Protein AF-A0A367HU15-F1 (afdb_monomer_lite)

pLDDT: mean 87.18, std 16.34, range [40.97, 97.69]

Structure (mmCIF, N/CA/C/O backbone):
data_AF-A0A367HU15-F1
#
_entry.id   AF-A0A367HU15-F1
#
loop_
_atom_site.group_PDB
_atom_site.id
_atom_site.type_symbol
_atom_site.label_atom_id
_atom_site.label_alt_id
_atom_site.label_comp_id
_atom_site.label_asym_id
_atom_site.label_entity_id
_atom_site.label_seq_id
_atom_site.pdbx_PDB_ins_code
_atom_site.Cartn_x
_atom_site.Cartn_y
_atom_site.Cartn_z
_atom_site.occupancy
_atom_site.B_iso_or_equiv
_atom_site.auth_seq_id
_atom_site.auth_comp_id
_atom_site.auth_asym_id
_atom_site.auth_atom_id
_atom_site.pdbx_PDB_model_num
ATOM 1 N N . MET A 1 1 ? -1.249 -12.941 -17.631 1.00 47.09 1 MET A N 1
ATOM 2 C CA . MET A 1 1 ? -0.760 -11.545 -17.552 1.00 47.09 1 MET A CA 1
ATOM 3 C C . MET A 1 1 ? -1.129 -11.017 -16.173 1.00 47.09 1 MET A C 1
ATOM 5 O O . MET A 1 1 ? -2.292 -11.127 -15.808 1.00 47.09 1 MET A O 1
ATOM 9 N N . ALA A 1 2 ? -0.168 -10.569 -15.360 1.00 67.75 2 ALA A N 1
ATOM 10 C CA . ALA A 1 2 ? -0.468 -10.053 -14.021 1.00 67.75 2 ALA A CA 1
ATOM 11 C C . ALA A 1 2 ? -1.218 -8.715 -14.137 1.00 67.75 2 ALA A C 1
ATOM 13 O O . ALA A 1 2 ? -0.802 -7.868 -14.923 1.00 67.75 2 ALA A O 1
ATOM 14 N N . ARG A 1 3 ? -2.289 -8.520 -13.353 1.00 79.25 3 ARG A N 1
ATOM 15 C CA . ARG A 1 3 ? -3.170 -7.329 -13.378 1.00 79.25 3 ARG A CA 1
ATOM 16 C C . ARG A 1 3 ? -2.418 -5.987 -13.330 1.00 79.25 3 ARG A C 1
ATOM 18 O O . ARG A 1 3 ? -2.930 -4.999 -13.835 1.00 79.25 3 ARG A O 1
ATOM 25 N N . TRP A 1 4 ? -1.225 -5.972 -12.740 1.00 84.00 4 TRP A N 1
ATOM 26 C CA . TRP A 1 4 ? -0.405 -4.777 -12.531 1.00 84.00 4 TRP A CA 1
ATOM 27 C C . TRP A 1 4 ? 0.922 -4.788 -13.307 1.00 84.00 4 TRP A C 1
ATOM 29 O O . TRP A 1 4 ? 1.645 -3.797 -13.300 1.00 84.00 4 TRP A O 1
ATOM 39 N N . GLY A 1 5 ? 1.275 -5.891 -13.979 1.00 88.75 5 GLY A N 1
ATOM 40 C CA . GLY A 1 5 ? 2.598 -6.047 -14.596 1.00 88.75 5 GLY A CA 1
ATOM 41 C C . GLY A 1 5 ? 3.731 -5.758 -13.600 1.00 88.75 5 GLY A C 1
ATOM 42 O O . GLY A 1 5 ? 3.789 -6.373 -12.539 1.00 88.75 5 GLY A O 1
ATOM 43 N N . THR A 1 6 ? 4.601 -4.805 -13.943 1.00 90.56 6 THR A N 1
ATOM 44 C CA . THR A 1 6 ? 5.701 -4.283 -13.106 1.00 90.56 6 THR A CA 1
ATOM 45 C C . THR A 1 6 ? 5.406 -2.884 -12.547 1.00 90.56 6 THR A C 1
ATOM 47 O O . THR A 1 6 ? 6.327 -2.132 -12.225 1.00 90.56 6 THR A O 1
ATOM 50 N N . ARG A 1 7 ? 4.128 -2.495 -12.478 1.00 95.06 7 ARG A N 1
ATOM 51 C CA . ARG A 1 7 ? 3.694 -1.148 -12.091 1.00 95.06 7 ARG A CA 1
ATOM 52 C C . ARG A 1 7 ? 3.106 -1.116 -10.685 1.00 95.06 7 ARG A C 1
ATOM 54 O O . ARG A 1 7 ? 2.504 -2.078 -10.213 1.00 95.06 7 ARG A O 1
ATOM 61 N N . CYS A 1 8 ? 3.294 0.022 -10.032 1.00 95.50 8 CYS A N 1
ATOM 62 C CA . CYS A 1 8 ? 2.718 0.388 -8.753 1.00 95.50 8 CYS A CA 1
ATOM 63 C C . CYS A 1 8 ? 1.199 0.466 -8.888 1.00 95.50 8 CYS A C 1
ATOM 65 O O . CYS A 1 8 ? 0.686 1.197 -9.731 1.00 95.50 8 CYS A O 1
ATOM 67 N N . ALA A 1 9 ? 0.484 -0.216 -7.999 1.00 95.19 9 ALA A N 1
ATOM 68 C CA . ALA A 1 9 ? -0.972 -0.246 -7.988 1.00 95.19 9 ALA A CA 1
ATOM 69 C C . ALA A 1 9 ? -1.631 1.098 -7.623 1.00 95.19 9 ALA A C 1
ATOM 71 O O . ALA A 1 9 ? -2.852 1.218 -7.710 1.00 95.19 9 ALA A O 1
ATOM 72 N N . TYR A 1 10 ? -0.843 2.087 -7.183 1.00 93.88 10 TYR A N 1
ATOM 73 C CA . TYR A 1 10 ? -1.334 3.386 -6.715 1.00 93.88 10 TYR A CA 1
ATOM 74 C C . TYR A 1 10 ? -1.078 4.540 -7.689 1.00 93.88 10 TYR A C 1
ATOM 76 O O . TYR A 1 10 ? -1.882 5.463 -7.738 1.00 93.88 10 TYR A O 1
ATOM 84 N N . CYS A 1 11 ? 0.042 4.524 -8.419 1.00 93.50 11 CYS A N 1
ATOM 85 C CA . CYS A 1 11 ? 0.466 5.646 -9.269 1.00 93.50 11 CYS A CA 1
ATOM 86 C C . CYS A 1 11 ? 1.090 5.229 -10.610 1.00 93.50 11 CYS A C 1
ATOM 88 O O . CYS A 1 11 ? 1.671 6.065 -11.293 1.00 93.50 11 CYS A O 1
ATOM 90 N N . ASP A 1 12 ? 1.047 3.940 -10.961 1.00 93.69 12 ASP A N 1
ATOM 91 C CA . ASP A 1 12 ? 1.581 3.368 -12.208 1.00 93.69 12 ASP A CA 1
ATOM 92 C C . ASP A 1 12 ? 3.099 3.498 -12.462 1.00 93.69 12 ASP A C 1
ATOM 94 O O . ASP A 1 12 ? 3.602 2.981 -13.471 1.00 93.69 12 ASP A O 1
ATOM 98 N N . ALA A 1 13 ? 3.853 4.108 -11.539 1.00 94.31 13 ALA A N 1
ATOM 99 C CA . ALA A 1 13 ? 5.319 4.099 -11.523 1.00 94.31 13 ALA A CA 1
ATOM 100 C C . ALA A 1 13 ? 5.878 2.665 -11.380 1.00 94.31 13 ALA A C 1
ATOM 102 O O . ALA A 1 13 ? 5.143 1.772 -10.962 1.00 94.31 13 ALA A O 1
ATOM 103 N N . PRO A 1 14 ? 7.161 2.399 -11.684 1.00 96.12 14 PRO A N 1
ATOM 104 C CA . PRO A 1 14 ? 7.754 1.077 -11.475 1.00 96.12 14 PRO A CA 1
ATOM 105 C C . PRO A 1 14 ? 7.589 0.588 -10.029 1.00 96.12 14 PRO A C 1
ATOM 107 O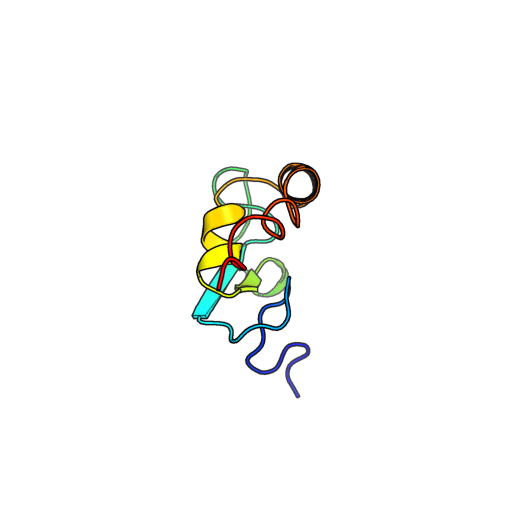 O . PRO A 1 14 ? 7.834 1.333 -9.082 1.00 96.12 14 PRO A O 1
ATOM 110 N N . ALA A 1 15 ? 7.132 -0.651 -9.858 1.00 95.94 15 ALA A N 1
ATOM 111 C CA . ALA A 1 15 ? 6.984 -1.258 -8.542 1.00 95.94 15 ALA A CA 1
ATOM 112 C C . ALA A 1 15 ? 8.316 -1.814 -8.026 1.00 95.94 15 ALA A C 1
ATOM 114 O O . ALA A 1 15 ? 9.065 -2.444 -8.770 1.00 95.94 15 ALA A O 1
ATOM 115 N N . GLU A 1 16 ? 8.558 -1.627 -6.732 1.00 96.44 16 GLU A N 1
ATOM 116 C CA . GLU A 1 16 ? 9.798 -2.014 -6.042 1.00 96.44 16 GLU A CA 1
ATOM 117 C C . GLU A 1 16 ? 9.517 -2.849 -4.783 1.00 96.44 16 GLU A C 1
ATOM 119 O O . GLU A 1 16 ? 10.370 -3.603 -4.320 1.00 96.44 16 GLU A O 1
ATOM 124 N N . HIS A 1 17 ? 8.303 -2.739 -4.235 1.00 95.75 17 HIS A N 1
ATOM 125 C CA . HIS A 1 17 ? 7.895 -3.360 -2.981 1.00 95.75 17 HIS A CA 1
ATOM 126 C C . HIS A 1 17 ? 6.514 -4.010 -3.089 1.00 95.75 17 HIS A C 1
ATOM 128 O O . HIS A 1 17 ? 5.741 -3.737 -4.010 1.00 95.75 17 HIS A O 1
ATOM 134 N N . LEU A 1 18 ? 6.193 -4.844 -2.100 1.00 95.69 18 LEU A N 1
ATOM 135 C CA . LEU A 1 18 ? 4.844 -5.338 -1.848 1.00 95.69 18 LEU A CA 1
ATOM 136 C C . LEU A 1 18 ? 4.268 -4.584 -0.646 1.00 95.69 18 LEU A C 1
ATOM 138 O O . LEU A 1 18 ? 4.835 -4.647 0.442 1.00 95.69 18 LEU A O 1
ATOM 142 N N . ASP A 1 19 ? 3.154 -3.884 -0.843 1.00 96.38 19 ASP A N 1
ATOM 143 C CA . ASP A 1 19 ? 2.428 -3.178 0.213 1.00 96.38 19 ASP A CA 1
ATOM 144 C C . ASP A 1 19 ? 1.191 -3.969 0.647 1.00 96.38 19 ASP A C 1
ATOM 146 O O . ASP A 1 19 ? 0.441 -4.483 -0.187 1.00 96.38 19 ASP A O 1
ATOM 150 N N . HIS A 1 20 ? 0.943 -4.033 1.957 1.00 97.69 20 HIS A N 1
ATOM 151 C CA . HIS A 1 20 ? -0.276 -4.631 2.494 1.00 97.69 20 HIS A CA 1
ATOM 152 C C . HIS A 1 20 ? -1.454 -3.646 2.480 1.00 97.69 20 HIS A C 1
ATOM 154 O O . HIS A 1 20 ? -1.465 -2.685 3.256 1.00 97.69 20 HIS A O 1
ATOM 160 N N . ILE A 1 21 ? -2.510 -3.953 1.712 1.00 95.88 21 ILE A N 1
ATOM 161 C CA . ILE A 1 21 ? -3.772 -3.185 1.623 1.00 95.88 21 ILE A CA 1
ATOM 162 C C . ILE A 1 21 ? -4.290 -2.845 3.027 1.00 95.88 21 ILE A C 1
ATOM 164 O O . ILE A 1 21 ? -4.530 -1.679 3.354 1.00 95.88 21 ILE A O 1
ATOM 168 N N . LYS A 1 22 ? -4.429 -3.867 3.879 1.00 96.81 22 LYS A N 1
ATOM 169 C CA . LYS A 1 22 ? -4.589 -3.710 5.324 1.00 96.81 22 LYS A CA 1
ATOM 170 C C . LYS A 1 22 ? -3.219 -3.915 5.982 1.00 96.81 22 LYS A C 1
ATOM 172 O O . LYS A 1 22 ? -2.717 -5.038 5.921 1.00 96.81 22 LYS A O 1
ATOM 177 N N . PRO A 1 23 ? -2.636 -2.896 6.639 1.00 96.31 23 PRO A N 1
ATOM 178 C CA . PRO A 1 23 ? -1.343 -3.024 7.307 1.00 96.31 23 PRO A CA 1
ATOM 179 C C . PRO A 1 23 ? -1.340 -4.137 8.358 1.00 96.31 23 PRO A C 1
ATOM 181 O O . PRO A 1 23 ? -2.301 -4.264 9.123 1.00 96.31 23 PRO A O 1
ATOM 184 N N . ILE A 1 24 ? -0.239 -4.890 8.457 1.00 95.94 24 ILE A N 1
ATOM 185 C CA . ILE A 1 24 ? -0.063 -5.942 9.477 1.00 95.94 24 ILE A CA 1
ATOM 186 C C . ILE A 1 24 ? -0.268 -5.369 10.887 1.00 95.94 24 ILE A C 1
ATOM 188 O O . ILE A 1 24 ? -1.018 -5.939 11.675 1.00 95.94 24 ILE A O 1
ATOM 192 N N . ALA A 1 25 ? 0.271 -4.175 11.162 1.00 95.25 25 ALA A N 1
ATOM 193 C CA . ALA A 1 25 ? 0.105 -3.464 12.435 1.00 95.25 25 ALA A CA 1
ATOM 194 C C . ALA A 1 25 ? -1.363 -3.174 12.822 1.00 95.25 25 ALA A C 1
ATOM 196 O O . ALA A 1 25 ? -1.644 -2.852 13.971 1.00 95.25 25 ALA A O 1
ATOM 197 N N . LYS A 1 26 ? -2.309 -3.283 11.878 1.00 94.88 26 LYS A N 1
ATOM 198 C CA . LYS A 1 26 ? -3.754 -3.107 12.102 1.00 94.88 26 LYS A CA 1
ATOM 199 C C . LYS A 1 26 ? -4.541 -4.410 11.930 1.00 94.88 26 LYS A C 1
ATOM 201 O O . LYS A 1 26 ? -5.749 -4.380 11.694 1.00 94.88 26 LYS A O 1
ATOM 206 N N . GLY A 1 27 ? -3.869 -5.558 12.011 1.00 96.00 27 GLY A N 1
ATOM 207 C CA . GLY A 1 27 ? -4.467 -6.883 11.835 1.00 96.00 27 GLY A CA 1
ATOM 208 C C . GLY A 1 27 ? -4.673 -7.267 10.369 1.00 96.00 27 GLY A C 1
ATOM 209 O O . GLY A 1 27 ? -5.679 -7.896 10.027 1.00 96.00 27 GLY A O 1
ATOM 210 N N . GLY A 1 28 ? -3.796 -6.797 9.481 1.00 95.81 28 GLY A N 1
ATOM 211 C CA . GLY A 1 28 ? -3.646 -7.314 8.121 1.00 95.81 28 GLY A CA 1
ATOM 212 C C . GLY A 1 28 ? -3.009 -8.702 8.102 1.00 95.81 28 GLY A C 1
ATOM 213 O O . GLY A 1 28 ? -2.316 -9.077 9.042 1.00 95.81 28 GLY A O 1
ATOM 214 N N . THR A 1 29 ? -3.238 -9.459 7.029 1.00 96.50 29 THR A N 1
ATOM 215 C CA . THR A 1 29 ? -2.654 -10.802 6.844 1.00 96.50 29 THR A CA 1
ATOM 216 C C . THR A 1 29 ? -1.655 -10.791 5.696 1.00 96.50 29 THR A C 1
ATOM 218 O O . THR A 1 29 ? -1.855 -10.068 4.718 1.00 96.50 29 THR A O 1
ATOM 221 N N . ASP A 1 30 ? -0.594 -11.586 5.798 1.00 95.94 30 ASP A N 1
ATOM 222 C CA . ASP A 1 30 ? 0.412 -11.707 4.742 1.00 95.94 30 ASP A CA 1
ATOM 223 C C . ASP A 1 30 ? -0.020 -12.756 3.708 1.00 95.94 30 ASP A C 1
ATOM 225 O O . ASP A 1 30 ? 0.344 -13.926 3.755 1.00 95.94 30 ASP A O 1
ATOM 229 N N . VAL A 1 31 ? -0.937 -12.354 2.833 1.00 95.50 31 VAL A N 1
ATOM 230 C CA . VAL A 1 31 ? -1.569 -13.218 1.829 1.00 95.50 31 VAL A CA 1
ATOM 231 C C . VAL A 1 31 ? -1.677 -12.467 0.513 1.00 95.50 31 VAL A C 1
ATOM 233 O O . VAL A 1 31 ? -1.908 -11.259 0.516 1.00 95.50 31 VAL A O 1
ATOM 236 N N . LEU A 1 32 ? -1.626 -13.186 -0.613 1.00 92.62 32 LEU A N 1
ATOM 237 C CA . LEU A 1 32 ? -1.670 -12.595 -1.961 1.00 92.62 32 LEU A CA 1
ATOM 238 C C . LEU A 1 32 ? -2.838 -11.616 -2.174 1.00 92.62 32 LEU A C 1
ATOM 240 O O . LEU A 1 32 ? -2.674 -10.593 -2.825 1.00 92.62 32 LEU A O 1
ATOM 244 N N . ARG A 1 33 ? -4.011 -11.883 -1.584 1.00 94.06 33 ARG A N 1
ATOM 245 C CA . ARG A 1 33 ? -5.184 -10.992 -1.691 1.00 94.06 33 ARG A CA 1
ATOM 246 C C . ARG A 1 33 ? -5.042 -9.661 -0.939 1.00 94.06 33 ARG A C 1
ATOM 248 O O . ARG A 1 33 ? -5.832 -8.758 -1.178 1.00 94.06 33 ARG A O 1
ATOM 255 N N . ASN A 1 34 ? -4.113 -9.573 0.013 1.00 96.56 34 ASN A N 1
ATOM 256 C CA . ASN A 1 34 ? -3.874 -8.393 0.843 1.00 96.56 34 ASN A CA 1
ATOM 257 C C . ASN A 1 34 ? -2.597 -7.650 0.432 1.00 96.56 34 ASN A C 1
ATOM 259 O O . ASN A 1 34 ? -2.271 -6.672 1.089 1.00 96.56 34 ASN A O 1
ATOM 263 N N . VAL A 1 35 ? -1.880 -8.081 -0.608 1.00 95.56 35 VAL A N 1
ATOM 264 C CA . VAL A 1 35 ? -0.653 -7.419 -1.072 1.00 95.56 35 VAL A CA 1
ATOM 265 C C . VAL A 1 35 ? -0.827 -6.831 -2.467 1.00 95.56 35 VAL A C 1
ATOM 267 O O . VAL A 1 35 ? -1.486 -7.416 -3.327 1.00 95.56 35 VAL A O 1
ATOM 270 N N . LEU A 1 36 ? -0.229 -5.665 -2.690 1.00 95.50 36 LEU A N 1
ATOM 271 C CA . LEU A 1 36 ? -0.185 -4.976 -3.976 1.00 95.50 36 LEU A CA 1
ATOM 272 C C . LEU A 1 36 ? 1.252 -4.554 -4.303 1.00 95.50 36 LEU A C 1
ATOM 274 O O . LEU A 1 36 ? 1.995 -4.191 -3.393 1.00 95.50 36 LEU A O 1
ATOM 278 N N . PRO A 1 37 ? 1.656 -4.558 -5.583 1.00 96.69 37 PRO A N 1
ATOM 279 C CA . PRO A 1 37 ? 2.926 -3.965 -5.981 1.00 96.69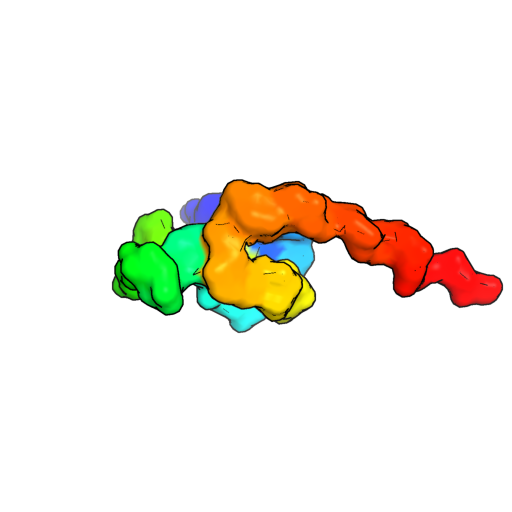 37 PRO A CA 1
ATOM 280 C C . PRO A 1 37 ? 2.888 -2.446 -5.767 1.00 96.69 37 PRO A C 1
ATOM 282 O O . PRO A 1 37 ? 1.931 -1.783 -6.167 1.00 96.69 37 PRO A O 1
ATOM 285 N N . ALA A 1 38 ? 3.930 -1.883 -5.164 1.00 96.56 38 ALA A N 1
ATOM 286 C CA . ALA A 1 38 ? 4.042 -0.462 -4.855 1.00 96.56 38 ALA A CA 1
ATOM 287 C C . ALA A 1 38 ? 5.456 0.058 -5.150 1.00 96.56 38 ALA A C 1
ATOM 289 O O . ALA A 1 38 ? 6.441 -0.659 -4.977 1.00 96.56 38 ALA A O 1
ATOM 290 N N . CYS A 1 39 ? 5.574 1.311 -5.586 1.00 96.62 39 CYS A N 1
ATOM 291 C CA . CYS A 1 39 ? 6.864 2.002 -5.648 1.00 96.62 39 CYS A CA 1
ATOM 292 C C . CYS A 1 39 ? 7.298 2.464 -4.245 1.00 96.62 39 CYS A C 1
ATOM 294 O O . CYS A 1 39 ? 6.455 2.624 -3.351 1.00 96.62 39 CYS A O 1
ATOM 296 N N . ALA A 1 40 ? 8.592 2.725 -4.049 1.00 95.75 40 ALA A N 1
ATOM 297 C CA . ALA A 1 40 ? 9.136 3.205 -2.777 1.00 95.75 40 ALA A CA 1
ATOM 298 C C . ALA A 1 40 ? 8.405 4.432 -2.179 1.00 95.75 40 ALA A C 1
ATOM 300 O O . ALA A 1 40 ? 8.060 4.384 -0.988 1.00 95.75 40 ALA A O 1
ATOM 301 N N . PRO A 1 41 ? 8.091 5.510 -2.936 1.00 95.31 41 PRO A N 1
ATOM 302 C CA . PRO A 1 41 ? 7.439 6.687 -2.361 1.00 95.31 41 PRO A CA 1
ATOM 303 C C . PRO A 1 41 ? 5.993 6.419 -1.931 1.00 95.31 41 PRO A C 1
ATOM 305 O O . PRO A 1 41 ? 5.586 6.886 -0.866 1.00 95.31 41 PRO A O 1
ATOM 308 N N . CYS A 1 42 ? 5.220 5.643 -2.699 1.00 95.81 42 CYS 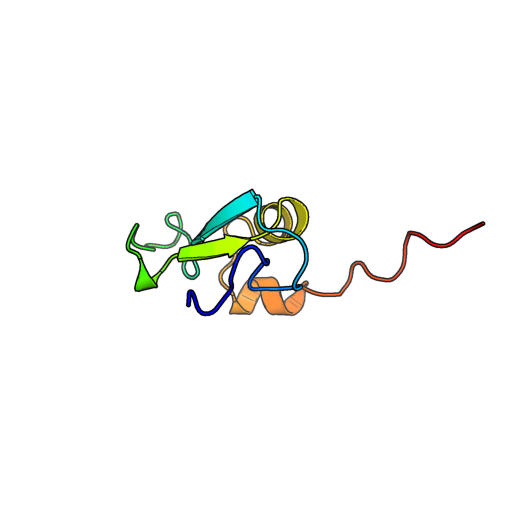A N 1
ATOM 309 C CA . CYS A 1 42 ? 3.855 5.285 -2.307 1.00 95.81 42 CYS A CA 1
ATOM 310 C C . CYS A 1 42 ? 3.847 4.372 -1.080 1.00 95.81 42 CYS A C 1
ATOM 312 O O . CYS A 1 42 ? 3.124 4.655 -0.126 1.00 95.81 42 CYS A O 1
ATOM 314 N N . ASN A 1 43 ? 4.686 3.331 -1.075 1.00 95.81 43 ASN A N 1
ATOM 315 C CA . ASN A 1 43 ? 4.815 2.406 0.052 1.00 95.81 43 ASN A CA 1
ATOM 316 C C . ASN A 1 43 ? 5.174 3.153 1.349 1.00 95.81 43 ASN A C 1
ATOM 318 O O . ASN A 1 43 ? 4.517 2.998 2.378 1.00 95.81 43 ASN A O 1
ATOM 322 N N . THR A 1 44 ? 6.159 4.051 1.274 1.00 94.81 44 THR A N 1
ATOM 323 C CA . THR A 1 44 ? 6.604 4.856 2.423 1.00 94.81 44 THR A CA 1
ATOM 324 C C . THR A 1 44 ? 5.542 5.859 2.863 1.00 94.81 44 THR A C 1
ATOM 326 O O . THR A 1 44 ? 5.302 6.024 4.057 1.00 94.81 44 THR A O 1
ATOM 329 N N . SER A 1 45 ? 4.872 6.525 1.915 1.00 95.38 45 SER A N 1
ATOM 330 C CA . SER A 1 45 ? 3.823 7.494 2.237 1.00 95.38 45 SER A CA 1
ATOM 331 C C . SER A 1 45 ? 2.596 6.845 2.874 1.00 95.38 45 SER A C 1
ATOM 333 O O . SER A 1 45 ? 1.944 7.506 3.681 1.00 95.38 45 SER A O 1
ATOM 335 N N . LYS A 1 46 ? 2.257 5.606 2.497 1.00 95.88 46 LYS A N 1
ATOM 336 C CA . LYS A 1 46 ? 1.154 4.858 3.100 1.00 95.88 46 LYS A CA 1
ATOM 337 C C . LYS A 1 46 ? 1.533 4.343 4.484 1.00 95.88 46 LYS A C 1
ATOM 339 O O . LYS A 1 46 ? 0.771 4.518 5.435 1.00 95.88 46 LYS A O 1
ATOM 344 N N . GLY A 1 47 ? 2.694 3.699 4.602 1.00 94.56 47 GLY A N 1
ATOM 345 C CA . GLY A 1 47 ? 3.180 3.120 5.851 1.00 94.56 47 GLY A CA 1
ATOM 346 C C . GLY A 1 47 ? 2.128 2.235 6.534 1.00 94.56 47 GLY A C 1
ATOM 347 O O . GLY A 1 47 ? 1.595 1.290 5.952 1.00 94.56 47 GLY A O 1
ATOM 348 N N . THR A 1 48 ? 1.795 2.562 7.784 1.00 95.75 48 THR A N 1
ATOM 349 C CA . THR A 1 48 ? 0.823 1.816 8.605 1.00 95.75 48 THR A CA 1
ATOM 350 C C . THR A 1 48 ? -0.613 2.347 8.508 1.00 95.75 48 THR A C 1
ATOM 352 O O . THR A 1 48 ? -1.492 1.919 9.267 1.00 95.75 48 THR A O 1
ATOM 355 N N . LEU A 1 49 ? -0.885 3.276 7.590 1.00 96.00 49 LEU A N 1
ATOM 356 C CA . LEU A 1 49 ? -2.227 3.798 7.353 1.00 96.00 49 LEU A CA 1
ATOM 357 C C . LEU A 1 49 ? -3.082 2.771 6.602 1.00 96.00 49 LEU A C 1
ATOM 359 O O . LEU A 1 49 ? -2.606 2.038 5.733 1.00 96.00 49 LEU A O 1
ATOM 363 N N . THR A 1 50 ? -4.375 2.719 6.928 1.00 95.81 50 THR A N 1
ATOM 364 C CA . THR A 1 50 ? -5.336 2.024 6.061 1.00 95.81 50 THR A CA 1
ATOM 365 C C . THR A 1 50 ? -5.491 2.803 4.756 1.00 95.81 50 THR A C 1
ATOM 367 O O . THR A 1 50 ? -5.237 4.006 4.728 1.00 95.81 50 THR A O 1
ATOM 370 N N . LEU A 1 51 ? -5.969 2.157 3.686 1.00 94.94 51 LEU A N 1
ATOM 371 C CA . LEU A 1 51 ? -6.235 2.861 2.424 1.00 94.94 51 LEU A CA 1
ATOM 372 C C . LEU A 1 51 ? -7.133 4.091 2.615 1.00 94.94 51 LEU A C 1
ATOM 374 O O . LEU A 1 51 ? -6.855 5.129 2.036 1.00 94.94 51 LEU A O 1
ATOM 378 N N . ALA A 1 52 ? -8.152 4.006 3.475 1.00 93.94 52 ALA A N 1
ATOM 379 C CA . ALA A 1 52 ? -9.032 5.137 3.770 1.00 93.94 52 ALA A CA 1
ATOM 380 C C . ALA A 1 52 ? -8.295 6.300 4.458 1.00 93.94 52 ALA A C 1
ATOM 382 O O . ALA A 1 52 ? -8.507 7.457 4.113 1.00 93.94 52 ALA A O 1
ATOM 383 N N . GLN A 1 53 ? -7.406 6.001 5.410 1.00 94.88 53 GLN A N 1
ATOM 384 C CA . GLN A 1 53 ? -6.611 7.028 6.089 1.00 94.88 53 GLN A CA 1
ATOM 385 C C . GLN A 1 53 ? -5.577 7.657 5.160 1.00 94.88 53 GLN A C 1
ATOM 387 O O . GLN A 1 53 ? -5.342 8.858 5.220 1.00 94.88 53 GLN A O 1
ATOM 392 N N . TRP A 1 54 ? -4.956 6.843 4.309 1.00 95.75 54 TRP A N 1
ATOM 393 C CA . TRP A 1 54 ? -3.960 7.319 3.364 1.00 95.75 54 TRP A CA 1
ATOM 394 C C . TRP A 1 54 ? -4.585 8.096 2.208 1.00 95.75 54 TRP A C 1
ATOM 396 O O . TRP A 1 54 ? -4.021 9.095 1.788 1.00 95.75 54 TRP A O 1
ATOM 406 N N . ALA A 1 55 ? -5.778 7.721 1.743 1.00 93.31 55 ALA A N 1
ATOM 407 C CA . ALA A 1 55 ? -6.493 8.443 0.690 1.00 93.31 55 ALA A CA 1
ATOM 408 C C . ALA A 1 55 ? -6.737 9.921 1.039 1.00 93.31 55 ALA A C 1
ATOM 410 O O . ALA A 1 55 ? -6.752 10.758 0.146 1.00 93.31 55 ALA A O 1
ATOM 411 N N . ALA A 1 56 ? -6.862 10.259 2.328 1.00 92.75 56 ALA A N 1
ATOM 412 C CA . ALA A 1 56 ? -6.982 11.645 2.780 1.00 92.75 56 ALA A CA 1
ATOM 413 C C . ALA A 1 56 ? -5.699 12.482 2.578 1.00 92.75 56 ALA A C 1
ATOM 415 O O . ALA A 1 56 ? -5.757 13.707 2.634 1.00 92.75 56 ALA A O 1
ATOM 416 N N . THR A 1 57 ? -4.545 11.843 2.368 1.00 87.69 57 THR A N 1
ATOM 417 C CA . THR A 1 57 ? -3.240 12.500 2.167 1.00 87.69 57 THR A CA 1
ATOM 418 C C . THR A 1 57 ? -2.605 12.179 0.810 1.00 87.69 57 THR A C 1
ATOM 420 O O . THR A 1 57 ? -1.654 12.841 0.388 1.00 87.69 57 THR A O 1
ATOM 423 N N . PHE A 1 58 ? -3.125 11.170 0.111 1.00 85.50 58 PHE A N 1
ATOM 424 C CA . PHE A 1 58 ? -2.638 10.703 -1.179 1.00 85.50 58 PHE A CA 1
ATOM 425 C C . PHE A 1 58 ? -2.869 11.757 -2.274 1.00 85.50 58 PHE A C 1
ATOM 427 O O . PHE A 1 58 ? -3.948 12.329 -2.372 1.00 85.50 58 PHE A O 1
ATOM 434 N N . GLY A 1 59 ? -1.845 12.042 -3.087 1.00 72.94 59 GLY A N 1
ATOM 435 C CA . GLY A 1 5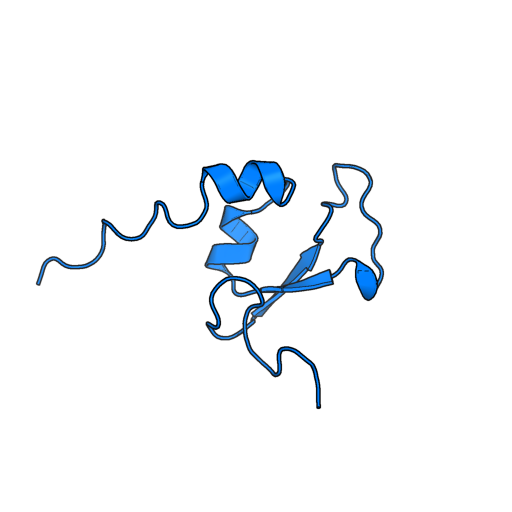9 ? -1.902 13.071 -4.141 1.00 72.94 59 GLY A CA 1
ATOM 436 C C . GLY A 1 59 ? -1.590 14.505 -3.683 1.00 72.94 59 GLY A C 1
ATOM 437 O O . GLY A 1 59 ? -1.319 15.366 -4.510 1.00 72.94 59 GLY A O 1
ATOM 438 N N . ALA A 1 60 ? -1.490 14.778 -2.376 1.00 61.25 60 ALA A N 1
ATOM 439 C CA . ALA A 1 60 ? -1.116 16.112 -1.882 1.00 61.25 60 ALA A CA 1
ATOM 440 C C . ALA A 1 60 ? 0.348 16.522 -2.191 1.00 61.25 60 ALA A C 1
ATOM 442 O O . ALA A 1 60 ? 0.741 17.652 -1.912 1.00 61.25 60 ALA A O 1
ATOM 443 N N . ARG A 1 61 ? 1.164 15.624 -2.768 1.00 54.53 61 ARG A N 1
ATOM 444 C CA . ARG A 1 61 ? 2.588 15.847 -3.097 1.00 54.53 61 ARG A CA 1
ATOM 445 C C . ARG A 1 61 ? 2.859 16.420 -4.496 1.00 54.53 61 ARG A C 1
ATOM 447 O O . ARG A 1 61 ? 4.020 16.537 -4.863 1.00 54.53 61 ARG A O 1
ATOM 454 N N . GLU A 1 62 ? 1.848 16.816 -5.268 1.00 54.31 62 GLU A N 1
ATOM 455 C CA . GLU A 1 62 ? 2.056 17.366 -6.625 1.00 54.31 62 GLU A CA 1
ATOM 456 C C . GLU A 1 62 ? 2.567 18.825 -6.688 1.00 54.31 62 GLU A C 1
ATOM 458 O O . GLU A 1 62 ? 2.718 19.361 -7.780 1.00 54.31 62 GLU A O 1
ATOM 463 N N . LYS A 1 63 ? 2.864 19.499 -5.563 1.00 44.91 63 LYS A N 1
ATOM 464 C CA . LYS A 1 63 ? 3.177 20.949 -5.570 1.00 44.91 63 LYS A CA 1
ATOM 465 C C . LYS A 1 63 ? 4.59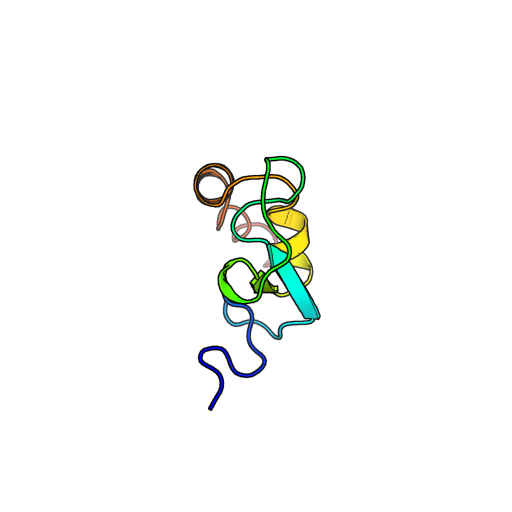2 21.372 -5.167 1.00 44.91 63 LYS A C 1
ATOM 467 O O . LYS A 1 63 ? 4.799 22.554 -4.926 1.00 44.91 63 LYS A O 1
ATOM 472 N N . GLU A 1 64 ? 5.573 20.471 -5.144 1.00 47.72 64 GLU A N 1
ATOM 473 C CA . GLU A 1 64 ? 6.956 20.857 -4.807 1.00 47.72 64 GLU A CA 1
ATOM 474 C C . GLU A 1 64 ? 8.007 20.077 -5.610 1.00 47.72 64 GLU A C 1
ATOM 476 O O . GLU A 1 64 ? 8.827 19.359 -5.053 1.00 47.72 64 GLU A O 1
ATOM 481 N N . SER A 1 65 ? 7.965 20.162 -6.944 1.00 50.72 65 SER A N 1
ATOM 482 C CA . SER A 1 65 ? 9.133 19.831 -7.782 1.00 50.72 65 SER A CA 1
ATOM 483 C C . SER A 1 65 ? 8.989 20.317 -9.230 1.00 50.72 65 SER A C 1
ATOM 485 O O . SER A 1 65 ? 9.144 19.544 -10.165 1.00 50.72 65 SER A O 1
ATOM 487 N N . VAL A 1 66 ? 8.671 21.598 -9.442 1.00 50.47 66 VAL A N 1
ATOM 488 C CA . VAL A 1 66 ? 8.976 22.279 -10.715 1.00 50.47 66 VAL A CA 1
ATOM 489 C C . VAL A 1 66 ? 9.290 23.744 -10.409 1.00 50.47 66 VAL A C 1
ATOM 491 O O . VAL A 1 66 ? 8.434 24.614 -10.524 1.00 50.47 66 VAL A O 1
ATOM 494 N N . THR A 1 67 ? 10.532 24.010 -10.017 1.00 40.97 67 THR A N 1
ATOM 495 C CA . THR A 1 67 ? 11.154 25.313 -10.264 1.00 40.97 67 THR A CA 1
ATOM 496 C C . THR A 1 67 ? 12.405 25.008 -11.067 1.00 40.97 67 THR A C 1
ATOM 498 O O . THR A 1 67 ? 13.345 24.410 -10.544 1.00 40.97 67 THR A O 1
ATOM 501 N N . VAL A 1 68 ? 12.331 25.307 -12.363 1.00 48.97 68 VAL A N 1
ATOM 502 C CA . VAL A 1 68 ? 13.493 25.390 -13.255 1.00 48.97 68 VAL A CA 1
ATOM 503 C C . VAL A 1 68 ? 14.233 26.683 -12.946 1.00 48.97 68 VAL A C 1
ATOM 505 O O . VAL A 1 68 ? 13.528 27.682 -12.667 1.00 48.97 68 VAL A O 1
#

Secondary 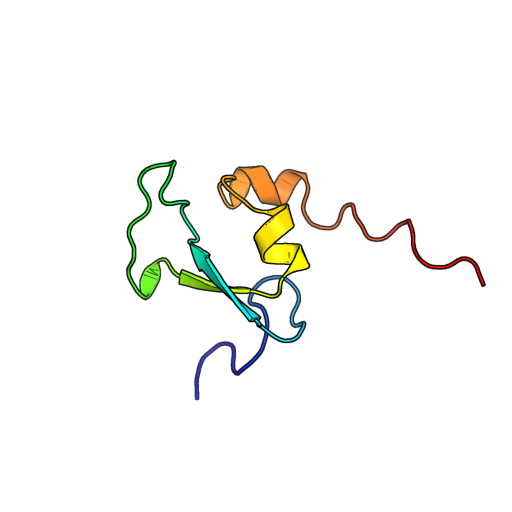structure (DSSP, 8-state):
--TTTTB-TTTSSBP-EEEESS-GGGT---SGGGEEEE-HHHHHHHTT--HHHHHTTTTTTTTSS---

Foldseek 3Di:
DDPLPQAAPQPRHGFDDWAFLQAVVNVTDPDPVRITGHHPVVRVQCPNPHPVRSVVVPPVPPPPPDDD

Radius of gyration: 12.98 Å; chains: 1; bounding box: 22×39×30 Å

Sequence (68 aa):
MARWGTRCAYCDAPAEHLDHIKPIAKGGTDVLRNVLPACAPCNTSKGTLTLAQWAATFGAREKESVTV